Protein AF-Q45HB6-F1 (afdb_monomer)

Secondary structure (DSSP, 8-state):
----------TT---SPPPHHHHH--TTPPPPTT---------PPTT--HHHHHTT-

Foldseek 3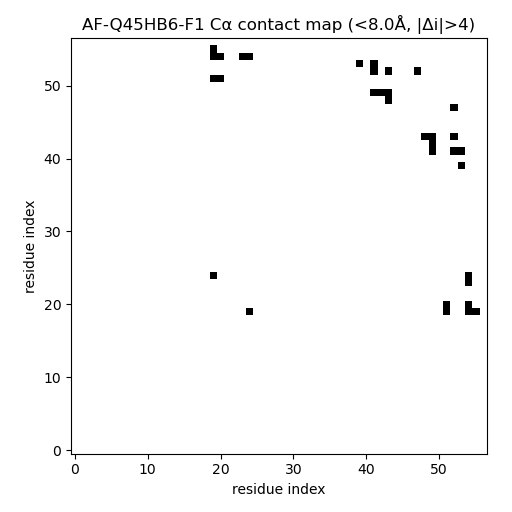Di:
DDDDDDDPDDPPDDDDDDQLCVPPPDVPDDDDPPDDDDDDDDDDDVPDDPVSRVSVD

Solvent-accessible surface area (backbone atoms only — not comparable to full-atom values): 4375 Å² total; per-residue (Å²): 135,81,86,80,82,84,78,85,72,57,96,84,68,77,88,73,92,72,64,55,63,80,81,74,64,61,94,86,65,80,86,54,95,86,59,87,86,82,90,78,91,80,81,58,60,94,92,49,58,63,69,64,52,61,63,72,110

Organism: NCBI:txid339315

Sequence (57 aa):
MSPQTETKASVGFKAGVKEYKLTYYTPEYETKDTDILAAFRVTPQPGVPPEKAGAAV

InterPro domains:
  IPR017443 Ribulose bisphosphate carboxylase, large subunit, ferrodoxin-like N-terminal [PF02788] (24-57)
  IPR033966 RuBisCO [PTHR42704] (1-57)
  IPR036422 RuBisCO large subunit, N-terminal domain superfamily [G3DSA:3.30.70.150] (8-57)
  IPR036422 RuBisCO large subunit, N-terminal domain superfamily [SSF54966] (9-57)

pLDDT: mean 70.61, std 10.91, range [45.12, 90.5]

Radius of gyration: 17.58 Å; Cα contacts (8 Å, |Δi|>4): 17; chains: 1; bounding box: 27×51×32 Å

Mean predicted aligned error: 15.04 Å

Structure (mmCIF, N/CA/C/O backbone):
data_AF-Q45HB6-F1
#
_entry.id   AF-Q45HB6-F1
#
loop_
_atom_site.group_PDB
_atom_site.id
_atom_site.type_symbol
_atom_site.label_atom_id
_atom_site.label_alt_id
_atom_site.label_comp_id
_atom_site.label_asym_id
_atom_site.label_entity_id
_atom_site.label_seq_id
_atom_site.pdbx_PDB_ins_code
_atom_site.Cartn_x
_atom_site.Cartn_y
_atom_site.Cartn_z
_atom_site.occupancy
_atom_site.B_iso_or_equiv
_atom_site.auth_seq_id
_atom_site.auth_comp_id
_atom_site.auth_asym_id
_atom_site.auth_atom_id
_atom_site.pdbx_PDB_model_num
ATOM 1 N N . MET A 1 1 ? 0.565 46.010 -5.437 1.00 45.12 1 MET A N 1
ATOM 2 C CA . MET A 1 1 ? 0.745 45.513 -4.057 1.00 45.12 1 MET A CA 1
ATOM 3 C C . MET A 1 1 ? 0.259 44.072 -4.046 1.00 45.12 1 MET A C 1
ATOM 5 O O . MET A 1 1 ? -0.945 43.862 -4.073 1.00 45.12 1 MET A O 1
ATOM 9 N N . SER A 1 2 ? 1.159 43.094 -4.160 1.00 46.69 2 SER A N 1
ATOM 10 C CA . SER A 1 2 ? 0.780 41.673 -4.124 1.00 46.69 2 SER A CA 1
ATOM 11 C C . SER A 1 2 ? 0.494 41.263 -2.678 1.00 46.69 2 SER A C 1
ATOM 13 O O . SER A 1 2 ? 1.284 41.635 -1.808 1.00 46.69 2 SER A O 1
ATOM 15 N N . PRO A 1 3 ? -0.591 40.531 -2.384 1.00 56.81 3 PRO A N 1
ATOM 16 C CA . PRO A 1 3 ? -0.826 40.051 -1.030 1.00 56.81 3 PRO A CA 1
ATOM 17 C C . PRO A 1 3 ? 0.237 39.002 -0.678 1.00 56.81 3 PRO A C 1
ATOM 19 O O . PRO A 1 3 ? 0.444 38.040 -1.417 1.00 56.81 3 PRO A O 1
ATOM 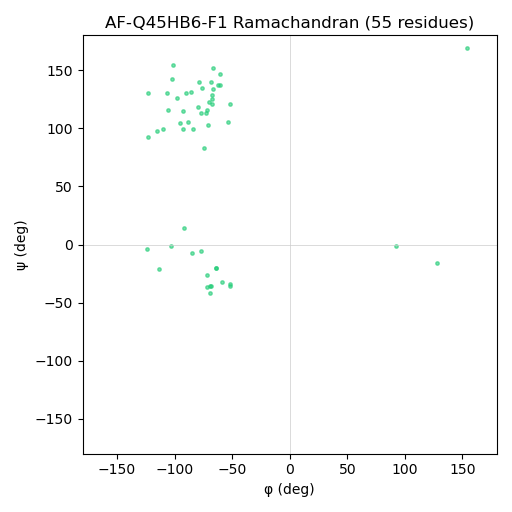22 N N . GLN A 1 4 ? 0.950 39.214 0.428 1.00 50.94 4 GLN A N 1
ATOM 23 C CA . GLN A 1 4 ? 1.864 38.223 0.990 1.00 50.94 4 GLN A CA 1
ATOM 24 C C . GLN A 1 4 ? 1.036 37.162 1.723 1.00 50.94 4 GLN A C 1
ATOM 26 O O . GLN A 1 4 ? 0.397 37.451 2.730 1.00 50.94 4 GLN A O 1
ATOM 31 N N . THR A 1 5 ? 1.031 35.935 1.203 1.00 59.31 5 THR A N 1
ATOM 32 C CA . THR A 1 5 ? 0.423 34.780 1.870 1.00 59.31 5 THR A CA 1
ATOM 33 C C . THR A 1 5 ? 1.288 34.361 3.059 1.00 59.31 5 THR A C 1
ATOM 35 O O . THR A 1 5 ? 2.411 33.885 2.881 1.00 59.31 5 THR A O 1
ATOM 38 N N . GLU A 1 6 ? 0.775 34.509 4.279 1.00 57.78 6 GLU A N 1
ATOM 39 C CA . GLU A 1 6 ? 1.427 34.001 5.488 1.00 57.78 6 GLU A CA 1
ATOM 40 C C . GLU A 1 6 ? 1.338 32.469 5.538 1.00 57.78 6 GLU A C 1
ATOM 42 O O . GLU A 1 6 ? 0.260 31.881 5.635 1.00 57.78 6 GLU A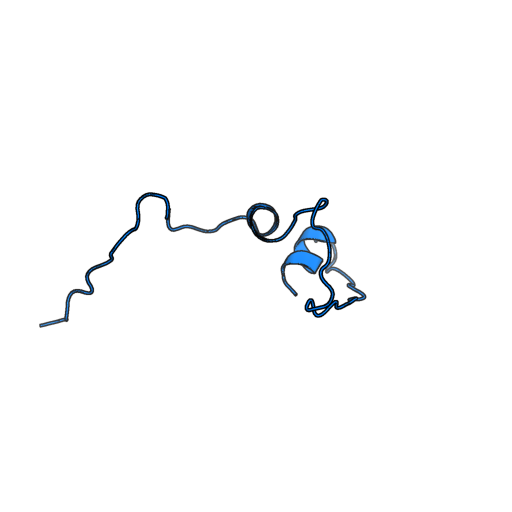 O 1
ATOM 47 N N . THR A 1 7 ? 2.488 31.798 5.474 1.00 60.16 7 THR A N 1
ATOM 48 C CA . THR A 1 7 ? 2.566 30.338 5.599 1.00 60.16 7 THR A CA 1
ATOM 49 C C . THR A 1 7 ? 2.710 29.967 7.074 1.00 60.16 7 THR A C 1
ATOM 51 O O . THR A 1 7 ?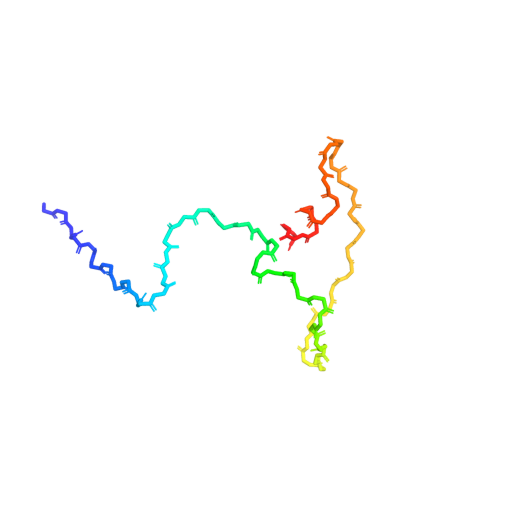 3.786 30.107 7.653 1.00 60.16 7 THR A O 1
ATOM 54 N N . LYS A 1 8 ? 1.639 29.455 7.692 1.00 60.97 8 LYS A N 1
ATOM 55 C CA . LYS A 1 8 ? 1.709 28.802 9.010 1.00 60.97 8 LYS A CA 1
ATOM 56 C C . LYS A 1 8 ? 2.340 27.416 8.859 1.00 60.97 8 LYS A C 1
ATOM 58 O O . LYS A 1 8 ? 1.639 26.415 8.746 1.00 60.97 8 LYS A O 1
ATOM 63 N N . ALA A 1 9 ? 3.669 27.350 8.830 1.00 58.81 9 ALA A N 1
ATOM 64 C CA . ALA A 1 9 ? 4.379 26.079 8.917 1.00 58.81 9 ALA A CA 1
ATOM 65 C C . ALA A 1 9 ? 4.251 25.531 10.349 1.00 58.81 9 ALA A C 1
ATOM 67 O O . ALA A 1 9 ? 4.906 26.007 11.274 1.00 58.81 9 ALA A O 1
ATOM 68 N N . SER A 1 10 ? 3.374 24.547 10.546 1.00 63.38 10 SER A N 1
ATOM 69 C CA . SER A 1 10 ? 3.319 23.763 11.781 1.00 63.38 10 SER A CA 1
ATOM 70 C C . SER A 1 10 ? 4.654 23.045 11.998 1.00 63.38 10 SER A C 1
ATOM 72 O O . SER A 1 10 ? 5.203 22.470 11.052 1.00 63.38 10 SER A O 1
ATOM 74 N N . VAL A 1 11 ? 5.160 23.044 13.235 1.00 53.72 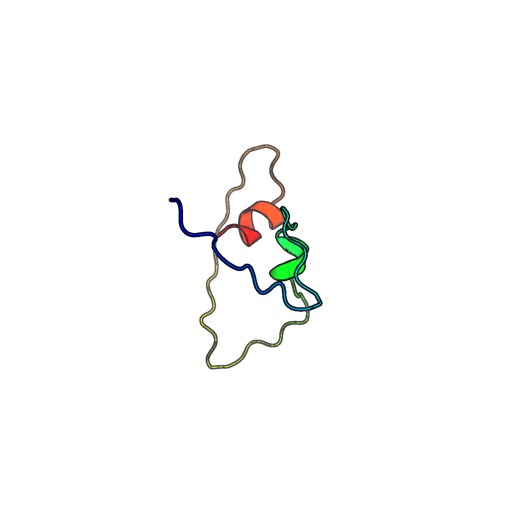11 VAL A N 1
ATOM 75 C CA . VAL A 1 11 ? 6.383 22.333 13.643 1.00 53.72 11 VAL A CA 1
ATOM 76 C C . VAL A 1 11 ? 6.254 20.856 13.239 1.00 53.72 11 VAL A C 1
ATOM 78 O O . VAL A 1 11 ? 5.466 20.122 13.823 1.00 53.72 11 VAL A O 1
ATOM 81 N N . GLY A 1 12 ? 6.961 20.445 12.179 1.00 62.06 12 GLY A N 1
ATOM 82 C CA . GLY A 1 12 ? 6.907 19.085 11.618 1.00 62.06 12 GLY A CA 1
ATOM 83 C C . GLY A 1 12 ? 6.624 18.998 10.111 1.00 62.06 12 GLY A C 1
ATOM 84 O O . GLY A 1 12 ? 6.898 17.965 9.500 1.00 62.06 12 GLY A O 1
ATOM 85 N N . PHE A 1 13 ? 6.141 20.068 9.467 1.00 68.19 13 PHE A N 1
ATOM 86 C CA . PHE A 1 13 ? 5.923 20.068 8.016 1.00 68.19 13 PHE A CA 1
ATOM 87 C C . PHE A 1 13 ? 7.140 20.621 7.264 1.00 68.19 13 PHE A C 1
ATOM 89 O O . PHE A 1 13 ? 7.330 21.830 7.147 1.00 68.19 13 PHE A O 1
ATOM 96 N N . LYS A 1 14 ? 7.971 19.719 6.729 1.00 68.25 14 LYS A N 1
ATOM 97 C CA . LYS A 1 14 ? 9.040 20.061 5.782 1.00 68.25 14 LYS A CA 1
ATOM 98 C C . LYS A 1 14 ? 8.509 19.920 4.354 1.00 68.25 14 LYS A C 1
ATOM 100 O O . LYS A 1 14 ? 8.155 18.815 3.938 1.00 68.25 14 LYS A O 1
ATOM 105 N N . ALA A 1 15 ? 8.429 21.036 3.632 1.00 70.88 15 ALA A N 1
ATOM 106 C CA . ALA A 1 15 ? 8.043 21.057 2.223 1.00 70.88 15 ALA A CA 1
ATOM 107 C C . ALA A 1 15 ? 9.130 20.398 1.349 1.00 70.88 15 ALA A C 1
ATOM 109 O O . ALA A 1 15 ? 10.322 20.583 1.595 1.00 70.88 15 ALA A O 1
ATOM 110 N N . GLY A 1 16 ? 8.719 19.615 0.349 1.00 77.31 16 GLY A N 1
ATOM 111 C CA . GLY A 1 16 ? 9.604 18.861 -0.546 1.00 77.31 16 GLY A CA 1
ATOM 112 C C . GLY A 1 16 ? 8.910 17.628 -1.133 1.00 77.31 16 GLY A C 1
ATOM 113 O O . GLY A 1 16 ? 7.822 17.259 -0.690 1.00 77.31 16 GLY A O 1
ATOM 114 N N . VAL A 1 17 ? 9.532 16.987 -2.127 1.00 65.19 17 VAL A N 1
ATOM 115 C CA . VAL A 1 17 ? 9.053 15.709 -2.681 1.00 65.19 17 VAL A CA 1
ATOM 116 C C . VAL A 1 17 ? 9.282 14.612 -1.641 1.00 65.19 17 VAL A C 1
ATOM 118 O O . VAL A 1 17 ? 10.411 14.407 -1.197 1.00 65.19 17 VAL A O 1
ATOM 121 N N . LYS A 1 18 ? 8.213 13.920 -1.239 1.00 67.00 18 LYS A N 1
ATOM 122 C CA . LYS A 1 18 ? 8.279 12.755 -0.350 1.00 67.00 18 LYS A CA 1
ATOM 123 C C . LYS A 1 18 ? 8.133 11.486 -1.176 1.00 67.00 18 LYS A C 1
ATOM 125 O O . LYS A 1 18 ? 7.357 11.450 -2.127 1.00 67.00 18 LYS A O 1
ATOM 130 N N . GLU A 1 19 ? 8.869 10.446 -0.808 1.00 69.94 19 GLU A N 1
ATOM 131 C CA . GLU A 1 19 ? 8.665 9.134 -1.411 1.00 69.94 19 GLU A CA 1
ATOM 132 C C . GLU A 1 19 ? 7.296 8.584 -1.000 1.00 69.94 19 GLU A C 1
ATOM 134 O O . GLU A 1 19 ? 6.985 8.519 0.188 1.00 69.94 19 GLU A O 1
ATOM 139 N N . TYR A 1 20 ? 6.496 8.149 -1.977 1.00 59.28 20 TYR A N 1
ATOM 140 C CA . TYR A 1 20 ? 5.151 7.595 -1.770 1.00 59.28 20 TYR A CA 1
ATOM 141 C C . TYR A 1 20 ? 5.107 6.471 -0.724 1.00 59.28 20 TYR A C 1
ATOM 143 O O . TYR A 1 20 ? 4.170 6.379 0.067 1.00 59.28 20 TYR A O 1
ATOM 151 N N . LYS A 1 21 ? 6.163 5.652 -0.666 1.00 62.69 21 LYS A N 1
ATOM 152 C CA . LYS A 1 21 ? 6.299 4.563 0.307 1.00 62.69 21 LYS A CA 1
ATOM 153 C C . LYS A 1 21 ? 6.253 5.055 1.759 1.00 62.69 21 LYS A C 1
ATOM 155 O O . LYS A 1 21 ? 5.760 4.339 2.618 1.00 62.69 21 LYS A O 1
ATOM 160 N N . LEU A 1 22 ? 6.737 6.268 2.032 1.00 63.00 22 LEU A N 1
ATOM 161 C CA . LEU A 1 22 ? 6.835 6.808 3.389 1.00 63.00 22 LEU A CA 1
ATOM 162 C C . LEU A 1 22 ? 5.467 7.174 3.984 1.00 63.00 22 LEU A C 1
ATOM 164 O O . LEU A 1 22 ? 5.323 7.203 5.201 1.00 63.00 22 LEU A O 1
ATOM 168 N N . THR A 1 23 ? 4.480 7.485 3.142 1.00 64.44 23 THR A N 1
ATOM 169 C CA . THR A 1 23 ? 3.163 7.970 3.582 1.00 64.44 23 THR A CA 1
ATOM 170 C C . THR A 1 23 ? 2.018 7.006 3.300 1.00 64.44 23 THR A C 1
ATOM 172 O O . THR A 1 23 ? 0.987 7.129 3.949 1.00 64.44 23 THR A O 1
ATOM 175 N N . TYR A 1 24 ? 2.176 6.069 2.359 1.00 67.31 24 TYR A N 1
ATOM 176 C CA . TYR A 1 24 ? 1.070 5.234 1.868 1.00 67.31 24 TYR A CA 1
ATOM 177 C C . TYR A 1 24 ? 1.302 3.721 1.994 1.00 67.31 24 TYR A C 1
ATOM 179 O O . TYR A 1 24 ? 0.406 2.949 1.667 1.00 67.31 24 TYR A O 1
ATOM 187 N N . TYR A 1 25 ? 2.475 3.271 2.456 1.00 67.69 25 TYR A N 1
ATOM 188 C CA . TYR A 1 25 ? 2.771 1.844 2.612 1.00 67.69 25 TYR A CA 1
ATOM 189 C C . TYR A 1 25 ? 2.981 1.480 4.083 1.00 67.69 25 TYR A C 1
ATOM 191 O O . TYR A 1 25 ? 4.069 1.653 4.634 1.00 67.69 25 TYR A O 1
ATOM 199 N N . THR A 1 26 ? 1.927 0.958 4.707 1.00 81.62 26 THR A N 1
ATOM 200 C CA . THR A 1 26 ? 1.945 0.441 6.080 1.00 81.62 26 THR A CA 1
ATOM 201 C C . THR A 1 26 ? 1.479 -1.016 6.049 1.00 81.62 26 THR A C 1
ATOM 203 O O . THR A 1 26 ? 0.272 -1.257 6.050 1.00 81.62 26 THR A O 1
ATOM 206 N N . PRO A 1 27 ? 2.404 -1.990 5.947 1.00 77.06 27 PRO A N 1
ATOM 207 C CA . PRO A 1 27 ? 2.043 -3.401 5.805 1.00 77.06 27 PRO A CA 1
ATOM 208 C C . PRO A 1 27 ? 1.309 -3.963 7.031 1.00 77.06 27 PRO A C 1
ATOM 210 O O . PRO A 1 27 ? 0.593 -4.951 6.908 1.00 77.06 27 PRO A O 1
ATOM 213 N N . GLU A 1 28 ? 1.433 -3.310 8.186 1.00 81.56 28 GLU A N 1
ATOM 214 C CA . GLU A 1 28 ? 0.734 -3.647 9.428 1.00 81.56 28 GLU A CA 1
ATOM 215 C C . GLU A 1 28 ? -0.604 -2.901 9.609 1.00 81.56 28 GLU A C 1
ATOM 217 O O . GLU A 1 28 ? -1.133 -2.850 10.717 1.00 81.56 28 GLU A O 1
ATOM 222 N N . TYR A 1 29 ? -1.155 -2.275 8.563 1.00 82.50 29 TYR A N 1
ATOM 223 C CA . TYR A 1 29 ? -2.455 -1.607 8.664 1.00 82.50 29 TYR A CA 1
ATOM 224 C C . TYR A 1 29 ? -3.591 -2.619 8.871 1.00 82.50 29 TYR A C 1
ATOM 226 O O . TYR A 1 29 ? -3.835 -3.476 8.022 1.00 82.50 29 TYR A O 1
ATOM 234 N N . GLU A 1 30 ? -4.318 -2.484 9.981 1.00 86.75 30 GLU A N 1
ATOM 235 C CA . GLU A 1 30 ? -5.554 -3.228 10.221 1.00 86.75 30 GLU A CA 1
ATOM 236 C C . GLU A 1 30 ? -6.719 -2.583 9.463 1.00 86.75 30 GLU A C 1
A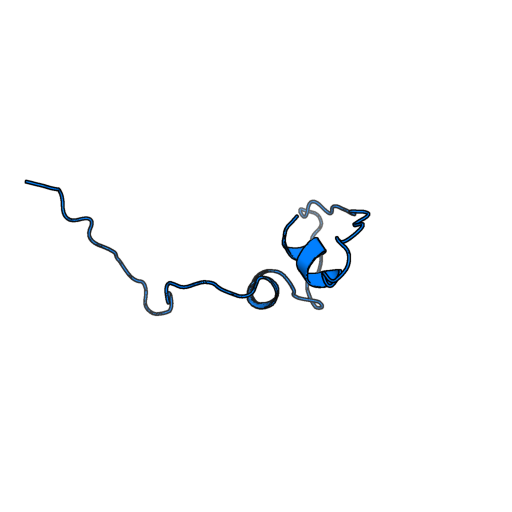TOM 238 O O . GLU A 1 30 ? -7.087 -1.433 9.720 1.00 86.75 30 GLU A O 1
ATOM 243 N N . THR A 1 31 ? -7.311 -3.342 8.542 1.00 84.12 31 THR A N 1
ATOM 244 C CA . THR A 1 31 ? -8.500 -2.928 7.793 1.00 84.12 31 THR A CA 1
ATOM 245 C C . THR A 1 31 ? -9.705 -2.799 8.717 1.00 84.12 31 THR A C 1
ATOM 247 O O . THR A 1 31 ? -9.994 -3.708 9.497 1.00 84.12 31 THR A O 1
ATOM 250 N N . LYS A 1 32 ? -10.443 -1.704 8.589 1.00 87.00 32 LYS A N 1
ATOM 251 C CA . LYS A 1 32 ? -11.691 -1.428 9.304 1.00 87.00 32 LYS A CA 1
ATOM 252 C C . LYS A 1 32 ? -12.886 -1.682 8.391 1.00 87.00 32 LYS A C 1
ATOM 254 O O . LYS A 1 32 ? -12.799 -1.508 7.181 1.00 87.00 32 LYS A O 1
ATOM 259 N N . ASP A 1 33 ? -14.041 -1.980 8.978 1.00 86.00 33 ASP A N 1
ATOM 260 C CA . ASP A 1 33 ? -15.277 -2.248 8.219 1.00 86.00 33 ASP A CA 1
ATOM 261 C C . ASP A 1 33 ? -15.781 -1.037 7.414 1.00 86.00 33 ASP A C 1
ATOM 263 O O . ASP A 1 33 ? -16.563 -1.175 6.476 1.00 86.00 33 ASP A O 1
ATOM 267 N N . THR A 1 34 ? -15.340 0.167 7.782 1.00 90.50 34 THR A N 1
ATOM 268 C CA . THR A 1 34 ? -15.653 1.413 7.071 1.00 90.50 34 THR A CA 1
ATOM 269 C C . THR A 1 34 ? -14.714 1.695 5.903 1.00 90.50 34 THR A C 1
ATOM 271 O O . THR A 1 34 ? -14.927 2.670 5.181 1.00 90.50 34 THR A O 1
ATOM 274 N N . ASP A 1 35 ? -13.655 0.904 5.744 1.00 85.81 35 ASP A N 1
ATOM 275 C CA . ASP A 1 35 ? -12.660 1.129 4.708 1.00 85.81 35 ASP A CA 1
ATOM 276 C C . ASP A 1 35 ? -13.173 0.637 3.358 1.00 85.81 35 ASP A C 1
ATOM 278 O O . ASP A 1 35 ? -13.781 -0.426 3.224 1.00 85.81 35 ASP A O 1
ATOM 282 N N . ILE A 1 36 ? -12.885 1.414 2.319 1.00 87.50 36 ILE A N 1
ATOM 283 C CA . ILE A 1 36 ? -13.187 1.034 0.943 1.00 87.50 36 ILE A CA 1
ATOM 284 C C . ILE A 1 36 ? -11.927 0.395 0.363 1.00 87.50 36 ILE A C 1
ATOM 286 O O . ILE A 1 36 ? -10.957 1.083 0.047 1.00 87.50 36 ILE A O 1
ATOM 290 N N . LEU A 1 37 ? -11.943 -0.931 0.237 1.00 85.81 37 LEU A N 1
ATOM 291 C CA . LEU A 1 37 ? -10.834 -1.701 -0.323 1.00 85.81 37 LEU A CA 1
ATOM 292 C C . LEU A 1 37 ? -10.940 -1.760 -1.852 1.00 85.81 37 LEU A C 1
ATOM 294 O O . LEU A 1 37 ? -11.987 -2.106 -2.400 1.00 85.81 37 LEU A O 1
ATOM 298 N N . ALA A 1 38 ? -9.839 -1.468 -2.544 1.00 81.44 38 ALA A N 1
ATOM 299 C CA . ALA A 1 38 ? -9.734 -1.574 -3.995 1.00 81.44 38 ALA A CA 1
ATOM 300 C C . ALA A 1 38 ? -8.576 -2.506 -4.377 1.00 81.44 38 ALA A C 1
ATOM 302 O O . ALA A 1 38 ? -7.456 -2.355 -3.894 1.00 81.44 38 ALA A O 1
ATOM 303 N N . ALA A 1 39 ? -8.844 -3.472 -5.257 1.00 82.38 39 ALA A N 1
ATOM 304 C CA . ALA A 1 39 ? -7.829 -4.359 -5.815 1.00 82.38 39 ALA A CA 1
ATOM 305 C C . ALA A 1 39 ? -7.539 -3.948 -7.260 1.00 82.38 39 ALA A C 1
ATOM 307 O O . ALA A 1 39 ? -8.406 -4.039 -8.130 1.00 82.38 39 ALA A O 1
ATOM 308 N N . PHE A 1 40 ? -6.310 -3.511 -7.527 1.00 80.56 40 PHE A N 1
ATOM 309 C CA . PHE A 1 40 ? -5.889 -3.094 -8.859 1.00 80.56 40 PHE A CA 1
ATOM 310 C C . PHE A 1 40 ? -4.970 -4.136 -9.489 1.00 80.56 40 PHE A C 1
ATOM 312 O O . PHE A 1 40 ? -3.964 -4.540 -8.908 1.00 80.56 40 PHE A O 1
ATOM 319 N N . ARG A 1 41 ? -5.274 -4.534 -10.728 1.00 78.50 41 ARG A N 1
ATOM 320 C CA . ARG A 1 41 ? -4.317 -5.256 -11.570 1.00 78.50 41 ARG A CA 1
ATOM 321 C C . ARG A 1 41 ? -3.411 -4.234 -12.248 1.00 78.50 41 ARG A C 1
ATOM 323 O O . ARG A 1 41 ? -3.783 -3.646 -13.259 1.00 78.50 41 ARG A O 1
ATOM 330 N N . VAL A 1 42 ? -2.219 -4.041 -11.701 1.00 73.00 42 VAL A N 1
ATOM 331 C CA . VAL A 1 42 ? -1.227 -3.115 -12.256 1.00 73.00 42 VAL A CA 1
ATOM 332 C C . VAL A 1 42 ? -0.336 -3.850 -13.254 1.00 73.00 42 VAL A C 1
ATOM 334 O O . VAL A 1 42 ? 0.201 -4.913 -12.955 1.00 73.00 42 VAL A O 1
ATOM 337 N N . THR A 1 43 ? -0.165 -3.281 -14.447 1.00 78.56 43 THR A N 1
ATOM 338 C CA . THR A 1 43 ? 0.921 -3.656 -15.365 1.00 78.56 43 THR A CA 1
ATOM 339 C C . THR A 1 43 ? 1.891 -2.480 -15.405 1.00 78.56 43 THR A C 1
ATOM 341 O O . THR A 1 43 ? 1.574 -1.471 -16.036 1.00 78.56 43 THR A O 1
ATOM 344 N N . PRO A 1 44 ? 3.011 -2.537 -14.663 1.00 70.56 44 PRO A N 1
ATOM 345 C CA . PRO A 1 44 ? 3.942 -1.422 -14.612 1.00 70.56 44 PRO A CA 1
ATOM 346 C C . PRO A 1 44 ? 4.603 -1.209 -15.976 1.00 70.56 44 PRO A C 1
ATOM 348 O O . PRO A 1 44 ? 4.789 -2.149 -16.751 1.00 70.56 44 PRO A O 1
ATOM 351 N N . GLN A 1 45 ? 4.990 0.036 -16.253 1.00 75.31 45 GLN A N 1
ATOM 352 C CA . GLN A 1 45 ? 5.835 0.339 -17.405 1.00 75.31 45 GLN A CA 1
ATOM 353 C C . GLN A 1 45 ? 7.184 -0.399 -17.275 1.00 75.31 45 GLN A C 1
ATOM 355 O O . GLN A 1 45 ? 7.679 -0.547 -16.150 1.00 75.31 45 GLN A O 1
ATOM 360 N N . PRO A 1 46 ? 7.813 -0.844 -18.381 1.00 75.88 46 PRO A N 1
ATOM 361 C CA . PRO A 1 46 ? 9.112 -1.513 -18.336 1.00 75.88 46 PRO A CA 1
ATOM 362 C C . PRO A 1 46 ? 10.146 -0.687 -17.555 1.00 75.88 46 PRO A C 1
ATOM 364 O O . PRO A 1 46 ? 10.412 0.464 -17.891 1.00 75.88 46 PRO A O 1
ATOM 367 N N . GLY A 1 47 ? 10.710 -1.266 -16.491 1.00 81.12 47 GLY A N 1
ATOM 368 C CA . GLY A 1 47 ? 11.677 -0.597 -15.609 1.00 81.12 47 GLY A CA 1
ATOM 369 C C . GLY A 1 47 ? 11.085 0.113 -14.382 1.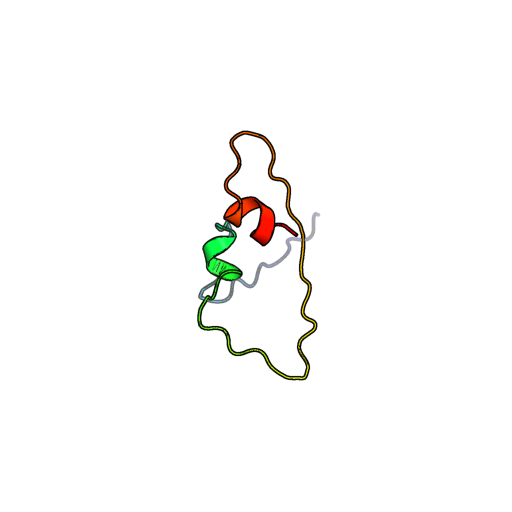00 81.12 47 GLY A C 1
ATOM 370 O O . GLY A 1 47 ? 11.851 0.636 -13.573 1.00 81.12 47 GLY A O 1
ATOM 371 N N . VAL A 1 48 ? 9.760 0.114 -14.190 1.00 75.75 48 VAL A N 1
ATOM 372 C CA . VAL A 1 48 ? 9.113 0.675 -12.989 1.00 75.75 48 VAL A CA 1
ATOM 373 C C . VAL A 1 48 ? 8.782 -0.436 -11.980 1.00 75.75 48 VAL A C 1
ATOM 375 O O . VAL A 1 48 ? 8.094 -1.391 -12.341 1.00 75.75 48 VAL A O 1
ATOM 378 N N . PRO A 1 49 ? 9.218 -0.324 -10.707 1.00 79.06 49 PRO A N 1
ATOM 379 C CA . PRO A 1 49 ? 8.853 -1.277 -9.664 1.00 79.06 49 PRO A CA 1
ATOM 380 C C . PRO A 1 49 ? 7.335 -1.298 -9.412 1.00 79.06 49 PRO A C 1
ATOM 382 O O . PRO A 1 49 ? 6.729 -0.221 -9.317 1.00 79.06 49 PRO A O 1
ATOM 385 N N . PRO A 1 50 ? 6.719 -2.482 -9.249 1.00 68.19 50 PRO A N 1
ATOM 386 C CA . PRO A 1 50 ? 5.292 -2.623 -8.956 1.00 68.19 50 PRO A CA 1
ATOM 387 C C . PRO A 1 50 ? 4.811 -1.794 -7.758 1.00 68.19 50 PRO A C 1
ATOM 389 O O . PRO A 1 50 ? 3.710 -1.255 -7.787 1.00 68.19 50 PRO A O 1
ATOM 392 N N . GLU A 1 51 ? 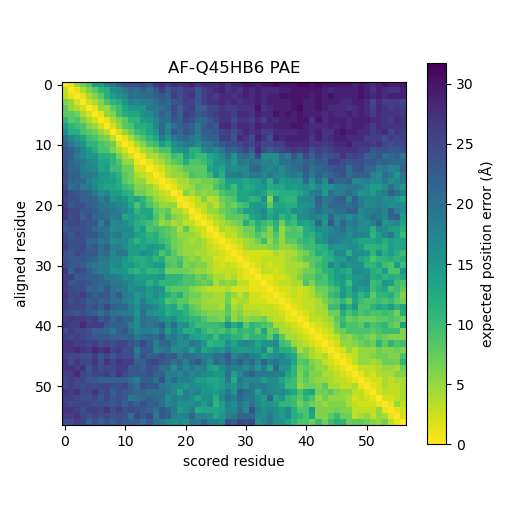5.646 -1.613 -6.735 1.00 72.81 51 GLU A N 1
ATOM 393 C CA . GLU A 1 51 ? 5.320 -0.879 -5.507 1.00 72.81 51 GLU A CA 1
ATOM 394 C C . GLU A 1 51 ? 5.174 0.626 -5.753 1.00 72.81 51 GLU A C 1
ATOM 396 O O . GLU A 1 51 ? 4.318 1.276 -5.156 1.00 72.81 51 GLU A O 1
ATOM 401 N N . LYS A 1 52 ? 5.982 1.192 -6.660 1.00 66.94 52 LYS A N 1
ATOM 402 C CA . LYS A 1 52 ? 5.846 2.601 -7.063 1.00 66.94 52 LYS A CA 1
ATOM 403 C C . LYS A 1 52 ? 4.605 2.812 -7.917 1.00 66.94 52 LYS A C 1
ATOM 405 O O . LYS A 1 52 ? 3.968 3.851 -7.802 1.00 66.94 52 LYS A O 1
ATOM 410 N N . ALA A 1 53 ? 4.280 1.837 -8.762 1.00 69.06 53 ALA A N 1
ATOM 411 C CA . ALA A 1 53 ? 3.083 1.899 -9.583 1.00 69.06 53 ALA A CA 1
ATOM 412 C C . ALA A 1 53 ? 1.815 1.768 -8.724 1.00 69.06 53 ALA A C 1
ATOM 414 O O . ALA A 1 53 ? 0.886 2.536 -8.926 1.00 69.06 53 ALA A O 1
ATOM 415 N N . GLY A 1 54 ? 1.799 0.869 -7.734 1.00 65.00 54 GLY A N 1
ATOM 416 C CA . GLY A 1 54 ? 0.667 0.686 -6.820 1.00 65.00 54 GLY 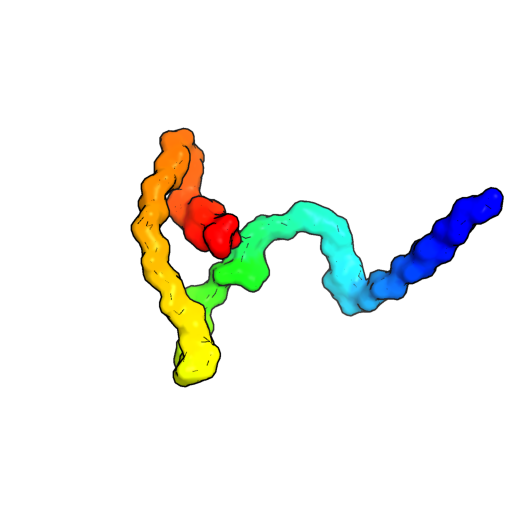A CA 1
ATOM 417 C C . GLY A 1 54 ? 0.430 1.864 -5.872 1.00 65.00 54 GLY A C 1
ATOM 418 O O . GLY A 1 54 ? -0.714 2.203 -5.610 1.00 65.00 54 GLY A O 1
ATOM 419 N N . ALA A 1 55 ? 1.489 2.530 -5.402 1.00 65.12 55 ALA A N 1
ATOM 420 C CA . ALA A 1 55 ? 1.362 3.685 -4.508 1.00 65.12 55 ALA A CA 1
ATOM 421 C C . ALA A 1 55 ? 0.955 4.999 -5.213 1.00 65.12 55 ALA A C 1
ATOM 423 O O . ALA A 1 55 ? 0.772 6.010 -4.539 1.00 65.12 55 ALA A O 1
ATOM 424 N N . ALA A 1 56 ? 0.871 5.009 -6.548 1.00 63.66 56 ALA A N 1
ATOM 425 C CA . ALA A 1 56 ? 0.482 6.174 -7.346 1.00 63.66 56 ALA A CA 1
ATOM 426 C C . ALA A 1 56 ? -0.968 6.115 -7.872 1.00 63.66 56 ALA A C 1
ATOM 428 O O . ALA A 1 56 ? -1.372 7.042 -8.578 1.00 63.66 56 ALA A O 1
ATOM 429 N N . VAL A 1 57 ? -1.710 5.036 -7.583 1.00 58.56 57 VAL A N 1
ATOM 430 C CA . VAL A 1 57 ? -3.118 4.836 -7.988 1.00 58.56 57 VAL A CA 1
ATOM 431 C C . VAL A 1 57 ? -4.071 5.478 -6.987 1.00 58.56 57 VAL A C 1
ATOM 433 O O . VAL A 1 57 ? -3.761 5.437 -5.777 1.00 58.56 57 VAL A O 1
#